Protein AF-A0A7Y5UJG2-F1 (afdb_monomer)

Sequence (61 aa):
MPELLLGALGLMLVVEGLLPFLAPGVWRRAFQAALSLTDGQLRFVGLTSMIVGLLVLMFWH

Mean predicted aligned error: 4.37 Å

Foldseek 3Di:
DVVVVVVVVVVVVCVVVVCCVPPVPVVVVVVVVLVPDDPVVNVVVVVVVVVVVVVCVVVVD

Solvent-accessible surface area (backbone atoms only — not comparable to full-atom values): 3485 Å² total; per-residue (Å²): 116,68,68,58,53,54,50,52,51,51,50,52,52,52,60,64,47,44,49,55,69,77,37,44,74,58,43,52,51,54,51,53,54,56,71,72,45,53,73,69,53,52,50,48,54,51,50,51,52,52,51,53,52,51,49,49,61,61,68,74,102

Secondary structure (DSSP, 8-state):
-HHHHHHHHHHHHHHHHHHHHH-HHHHHHHHHHHHTS-HHHHHHHHHHHHHHHHHHHHH--

Radius of gyration: 14.88 Å; Cα contacts (8 Å, |Δi|>4): 7; chains: 1; bounding box: 33×30×30 Å

Structure (mmCIF, N/CA/C/O backbone):
data_AF-A0A7Y5UJG2-F1
#
_entry.id   AF-A0A7Y5UJG2-F1
#
loop_
_atom_site.group_PDB
_atom_site.id
_atom_site.type_symbol
_atom_site.label_atom_id
_atom_site.label_alt_id
_atom_site.label_comp_id
_atom_site.label_asym_id
_atom_site.label_entity_id
_atom_site.label_seq_id
_atom_site.pdbx_PDB_ins_code
_atom_site.Cartn_x
_atom_site.Cartn_y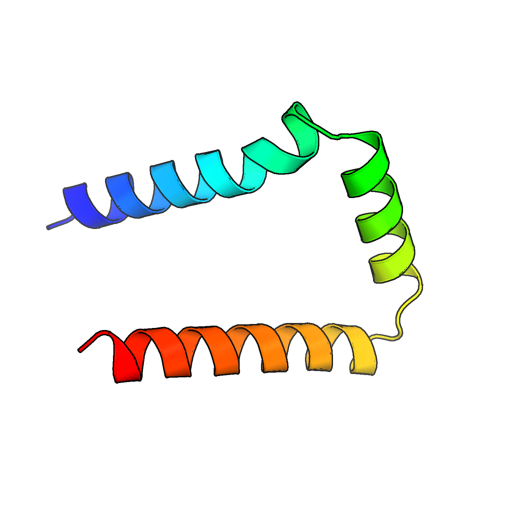
_atom_site.Cartn_z
_atom_site.occupancy
_atom_site.B_iso_or_equiv
_atom_site.auth_seq_id
_atom_site.auth_comp_id
_atom_site.auth_asym_id
_atom_site.auth_atom_id
_atom_site.pdbx_PDB_model_num
ATOM 1 N N . MET A 1 1 ? 22.858 -7.884 -12.393 1.00 63.06 1 MET A N 1
ATOM 2 C CA . MET A 1 1 ? 21.878 -7.178 -13.234 1.00 63.06 1 MET A CA 1
ATOM 3 C C . MET A 1 1 ? 21.151 -6.092 -12.428 1.00 63.06 1 MET A C 1
ATOM 5 O O . MET A 1 1 ? 19.976 -6.257 -12.108 1.00 63.06 1 MET A O 1
ATOM 9 N N . PRO A 1 2 ? 21.845 -5.024 -11.986 1.00 78.06 2 PRO A N 1
ATOM 10 C CA . PRO A 1 2 ? 21.251 -3.938 -11.187 1.00 78.06 2 PRO A CA 1
ATOM 11 C C . PRO A 1 2 ? 20.130 -3.174 -11.917 1.00 78.06 2 PRO A C 1
ATOM 13 O O . PRO A 1 2 ? 19.201 -2.683 -11.280 1.00 78.06 2 PRO A O 1
ATOM 16 N N . GLU A 1 3 ? 20.165 -3.131 -13.246 1.00 86.00 3 GLU A N 1
ATOM 17 C CA . GLU A 1 3 ? 19.123 -2.553 -14.101 1.00 86.00 3 GLU A CA 1
ATOM 18 C C . GLU A 1 3 ? 17.742 -3.206 -13.922 1.00 86.00 3 GLU A C 1
ATOM 20 O O . GLU A 1 3 ? 16.732 -2.505 -13.947 1.00 86.00 3 GLU A O 1
ATOM 25 N N . LEU A 1 4 ? 17.679 -4.518 -13.655 1.00 89.94 4 LEU A N 1
ATOM 26 C CA . LEU A 1 4 ? 16.413 -5.211 -13.384 1.00 89.94 4 LEU A CA 1
ATOM 27 C C . LEU A 1 4 ? 15.818 -4.800 -12.034 1.00 89.94 4 LEU A C 1
ATOM 29 O O . LEU A 1 4 ? 14.605 -4.645 -11.921 1.00 89.94 4 LEU A O 1
ATOM 33 N N . LEU A 1 5 ? 16.666 -4.586 -11.023 1.00 91.44 5 LEU A N 1
ATOM 34 C CA . LEU A 1 5 ? 16.227 -4.133 -9.704 1.00 91.44 5 LEU A CA 1
ATOM 35 C C . LEU A 1 5 ? 15.666 -2.709 -9.776 1.00 91.44 5 LEU A C 1
ATOM 37 O O . LEU A 1 5 ? 14.600 -2.444 -9.227 1.00 91.44 5 LEU A O 1
ATOM 41 N N . LEU A 1 6 ? 16.354 -1.812 -10.489 1.00 94.31 6 LEU A N 1
ATOM 42 C CA . LEU A 1 6 ? 15.881 -0.444 -10.714 1.00 94.31 6 LEU A CA 1
ATOM 43 C C . LEU A 1 6 ? 14.575 -0.421 -11.519 1.00 94.31 6 LEU A C 1
ATOM 45 O O . LEU A 1 6 ? 13.666 0.333 -11.179 1.00 94.31 6 LEU A O 1
ATOM 49 N N . GLY A 1 7 ? 14.447 -1.276 -12.539 1.00 94.44 7 GLY A N 1
ATOM 50 C CA . GLY A 1 7 ? 13.208 -1.430 -13.303 1.00 94.44 7 GLY A CA 1
ATOM 51 C C . GLY A 1 7 ? 12.040 -1.945 -12.455 1.00 94.44 7 GLY A C 1
ATOM 52 O O . GLY A 1 7 ? 10.956 -1.365 -12.489 1.00 94.44 7 GLY A O 1
ATOM 53 N N . ALA A 1 8 ? 12.263 -2.988 -11.649 1.00 92.94 8 ALA A N 1
ATOM 54 C CA . ALA A 1 8 ? 11.252 -3.538 -10.744 1.00 92.94 8 ALA A CA 1
ATOM 55 C C . ALA A 1 8 ? 10.819 -2.519 -9.679 1.00 92.94 8 ALA A C 1
ATOM 57 O O . ALA A 1 8 ? 9.626 -2.383 -9.410 1.00 92.94 8 ALA A O 1
ATOM 58 N N . LEU A 1 9 ? 11.769 -1.760 -9.121 1.00 94.69 9 LEU A N 1
ATOM 59 C CA . LEU A 1 9 ? 11.482 -0.679 -8.180 1.00 94.69 9 LEU A CA 1
ATOM 60 C C . LEU A 1 9 ? 10.659 0.435 -8.842 1.00 94.69 9 LEU A C 1
ATOM 62 O O . LEU A 1 9 ? 9.669 0.885 -8.273 1.00 94.69 9 LEU A O 1
ATOM 66 N N . GLY A 1 10 ? 11.023 0.848 -10.059 1.00 95.62 10 GLY A N 1
ATOM 67 C CA . GLY A 1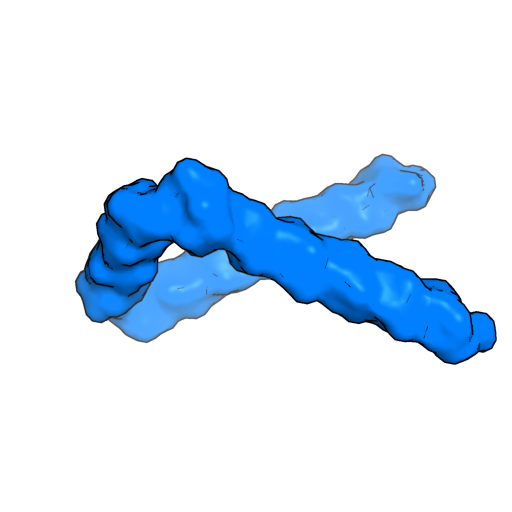 10 ? 10.264 1.841 -10.819 1.00 95.62 10 GLY A CA 1
ATOM 68 C C . GLY A 1 10 ? 8.824 1.397 -11.079 1.00 95.62 10 GLY A C 1
ATOM 69 O O . GLY A 1 10 ? 7.892 2.168 -10.859 1.00 95.62 10 GLY A O 1
ATOM 70 N N . LEU A 1 11 ? 8.623 0.138 -11.480 1.00 95.25 11 LEU A N 1
ATOM 71 C CA . LEU A 1 11 ? 7.286 -0.418 -11.693 1.00 95.25 11 LEU A CA 1
ATOM 72 C C . LEU A 1 11 ? 6.479 -0.485 -10.391 1.00 95.25 11 LEU A C 1
ATOM 74 O O . LEU A 1 11 ? 5.302 -0.131 -10.390 1.00 95.25 11 LEU A O 1
ATOM 78 N N . MET A 1 12 ? 7.107 -0.893 -9.287 1.00 94.12 12 MET A N 1
ATOM 79 C CA . MET A 1 12 ? 6.479 -0.923 -7.965 1.00 94.12 12 MET A CA 1
ATOM 80 C C . MET A 1 12 ? 5.979 0.469 -7.552 1.00 94.12 12 MET A C 1
ATOM 82 O O . MET A 1 12 ? 4.816 0.595 -7.174 1.00 94.12 12 MET A O 1
ATOM 86 N N . LEU A 1 13 ? 6.786 1.519 -7.750 1.00 95.44 13 LEU A N 1
ATOM 87 C CA . LEU A 1 13 ? 6.389 2.907 -7.479 1.0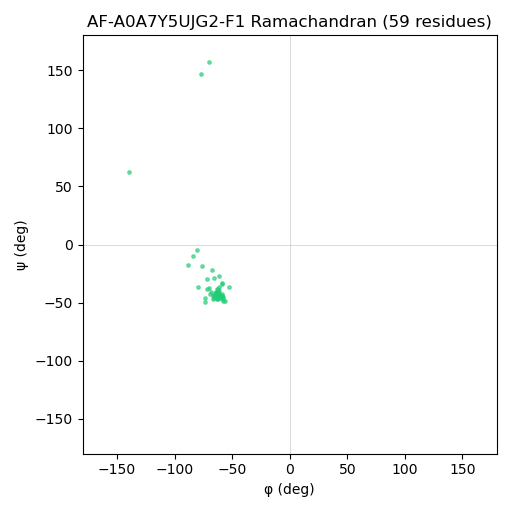0 95.44 13 LEU A CA 1
ATOM 88 C C . LEU A 1 13 ? 5.244 3.389 -8.381 1.00 95.44 13 LEU A C 1
ATOM 90 O O . LEU A 1 13 ? 4.333 4.069 -7.911 1.00 95.44 13 LEU A O 1
ATOM 94 N N . VAL A 1 14 ? 5.261 3.038 -9.672 1.00 96.44 14 VAL A N 1
ATOM 95 C CA . VAL A 1 14 ? 4.169 3.380 -10.602 1.00 96.44 14 VAL A CA 1
ATOM 96 C C . VAL A 1 14 ? 2.862 2.716 -10.172 1.00 96.44 14 VAL A C 1
ATOM 98 O O . VAL A 1 14 ? 1.827 3.381 -10.133 1.00 96.44 14 VAL A O 1
ATOM 101 N N . VAL A 1 15 ? 2.898 1.427 -9.823 1.00 95.00 15 VAL A N 1
ATOM 102 C CA . VAL A 1 15 ? 1.713 0.681 -9.370 1.00 95.00 15 VAL A CA 1
ATOM 103 C C . VAL A 1 15 ? 1.194 1.233 -8.041 1.00 95.00 15 VAL A C 1
ATOM 105 O O . VAL A 1 15 ? -0.011 1.444 -7.904 1.00 95.00 15 VAL A O 1
ATOM 108 N N . GLU A 1 16 ? 2.081 1.533 -7.092 1.00 93.81 16 GLU A N 1
ATOM 109 C CA . GLU A 1 16 ? 1.717 2.128 -5.801 1.00 93.81 16 GLU A CA 1
ATOM 110 C C . GLU A 1 16 ? 1.095 3.526 -5.963 1.00 93.81 16 GLU A C 1
ATOM 112 O O . GLU A 1 16 ? 0.108 3.853 -5.303 1.00 93.81 16 GLU A O 1
ATOM 117 N N . GLY A 1 17 ? 1.606 4.334 -6.897 1.00 94.62 17 GLY A N 1
ATOM 118 C CA . GLY A 1 17 ? 1.088 5.670 -7.2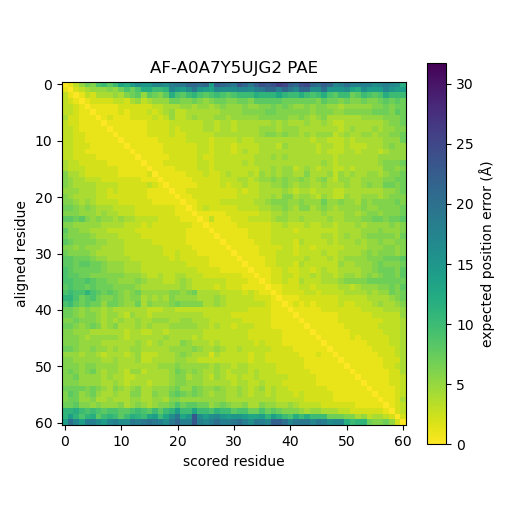02 1.00 94.62 17 GLY A CA 1
ATOM 119 C C . GLY A 1 17 ? -0.210 5.693 -8.018 1.00 94.62 17 GLY A C 1
ATOM 120 O O . GLY A 1 17 ? -0.920 6.701 -8.015 1.00 94.62 17 GLY A O 1
ATOM 121 N N . LEU A 1 18 ? -0.566 4.598 -8.697 1.00 96.38 18 LEU A N 1
ATOM 122 C CA . LEU A 1 18 ? -1.701 4.565 -9.622 1.00 96.38 18 LEU A CA 1
ATOM 123 C C . LEU A 1 18 ? -3.046 4.770 -8.907 1.00 96.38 18 LEU A C 1
ATOM 125 O O . LEU A 1 18 ? -3.881 5.564 -9.343 1.00 96.38 18 LEU A O 1
ATOM 129 N N . LEU A 1 19 ? -3.254 4.074 -7.787 1.00 92.50 19 LEU A N 1
ATOM 130 C CA . LEU A 1 19 ? -4.497 4.124 -7.015 1.00 92.50 19 LEU A CA 1
ATOM 131 C C . LEU A 1 19 ? -4.758 5.495 -6.355 1.00 92.50 19 LEU A C 1
ATOM 133 O O . LEU A 1 19 ? -5.875 6.003 -6.508 1.00 92.50 19 LEU A O 1
ATOM 137 N N . PRO A 1 20 ? -3.791 6.142 -5.666 1.00 94.19 20 PRO A N 1
ATOM 138 C CA . PRO A 1 20 ? -3.996 7.491 -5.138 1.00 94.19 20 PRO A CA 1
ATOM 139 C C . PRO A 1 20 ? -4.162 8.546 -6.240 1.00 94.19 20 PRO A C 1
ATOM 141 O O . PRO A 1 20 ? -4.873 9.524 -6.011 1.00 94.19 20 PRO A O 1
ATOM 144 N N . PHE A 1 21 ? -3.560 8.352 -7.419 1.00 96.12 21 PHE A N 1
ATOM 145 C CA . PHE A 1 21 ? -3.709 9.270 -8.551 1.00 96.12 21 PHE A CA 1
ATOM 146 C C . PHE A 1 21 ? -5.087 9.163 -9.220 1.00 96.12 21 PHE A C 1
ATOM 148 O O . PHE A 1 21 ? -5.757 10.175 -9.410 1.00 96.12 21 PHE A O 1
ATOM 155 N N . LEU A 1 22 ? -5.540 7.945 -9.545 1.00 97.31 22 LEU A N 1
ATOM 156 C CA . LEU A 1 22 ? -6.807 7.723 -10.254 1.00 97.31 22 LEU A CA 1
ATOM 157 C C . LEU A 1 22 ? -8.036 7.807 -9.339 1.00 97.31 22 LEU A C 1
ATOM 159 O O . LEU A 1 22 ? -9.090 8.279 -9.762 1.00 97.31 22 LEU A O 1
ATOM 163 N N . ALA A 1 23 ? -7.931 7.330 -8.096 1.00 96.31 23 ALA A N 1
ATOM 164 C CA . ALA A 1 23 ? -9.066 7.183 -7.185 1.00 96.31 23 ALA A CA 1
ATOM 165 C C . ALA A 1 23 ? -8.721 7.582 -5.732 1.00 96.31 23 ALA A C 1
ATOM 167 O O . ALA A 1 23 ? -8.856 6.771 -4.805 1.00 96.31 23 ALA A O 1
ATOM 168 N N . PRO A 1 24 ? -8.361 8.854 -5.475 1.00 93.88 24 PRO A N 1
ATOM 169 C CA . PRO A 1 24 ? -7.925 9.316 -4.153 1.00 93.88 24 PRO A CA 1
ATOM 170 C C . PRO A 1 24 ? -8.970 9.095 -3.047 1.00 93.88 24 PRO A C 1
ATOM 172 O O . PRO A 1 24 ? -8.617 8.822 -1.902 1.00 93.88 24 PRO A O 1
ATOM 175 N N . GLY A 1 25 ? -10.268 9.177 -3.362 1.00 96.19 25 GLY A N 1
ATOM 176 C CA . GLY A 1 25 ? -11.343 8.935 -2.391 1.00 96.19 25 GLY A CA 1
ATOM 177 C C . GLY A 1 25 ? -11.513 7.462 -1.998 1.00 96.19 25 GLY A C 1
ATOM 178 O O . GLY A 1 25 ? -11.941 7.167 -0.882 1.00 96.19 25 GLY A O 1
ATOM 179 N N . VAL A 1 26 ? -11.187 6.523 -2.891 1.00 94.44 26 VAL A N 1
ATOM 180 C CA . VAL A 1 26 ? -11.153 5.084 -2.569 1.00 94.44 26 VAL A CA 1
ATOM 181 C C . VAL A 1 26 ? -9.925 4.792 -1.718 1.00 94.44 26 VAL A C 1
ATOM 183 O O . VAL A 1 26 ? -10.051 4.172 -0.665 1.00 94.44 26 VAL A O 1
ATOM 186 N N . TRP A 1 27 ? -8.769 5.329 -2.116 1.00 95.12 27 TRP A N 1
ATOM 187 C CA . TRP A 1 27 ? -7.520 5.187 -1.371 1.00 95.12 27 TRP A CA 1
ATOM 188 C C . TRP A 1 27 ? -7.633 5.687 0.071 1.00 95.12 27 TRP A C 1
ATOM 190 O O . TRP A 1 27 ? -7.309 4.958 1.005 1.00 95.12 27 TRP A O 1
ATOM 200 N N . ARG A 1 28 ? -8.186 6.891 0.278 1.00 94.56 28 ARG A N 1
ATOM 201 C CA . ARG A 1 28 ? -8.409 7.452 1.622 1.00 94.56 28 ARG A CA 1
ATOM 202 C C . ARG A 1 28 ? -9.298 6.563 2.490 1.00 94.56 28 ARG A C 1
ATOM 204 O O . ARG A 1 28 ? -8.989 6.373 3.661 1.00 94.56 28 ARG A O 1
ATOM 211 N N . ARG A 1 29 ? -10.378 6.008 1.930 1.00 95.56 29 ARG A N 1
ATOM 212 C CA . ARG A 1 29 ? -11.277 5.097 2.658 1.00 95.56 29 ARG A CA 1
ATOM 213 C C . ARG A 1 29 ? -10.582 3.791 3.036 1.00 95.56 29 ARG A C 1
ATOM 215 O O . ARG A 1 29 ? -10.722 3.353 4.171 1.00 95.56 29 ARG A O 1
ATOM 222 N N . ALA A 1 30 ? -9.806 3.206 2.124 1.00 91.69 30 ALA A N 1
ATOM 223 C CA . ALA A 1 30 ? -9.013 2.011 2.409 1.00 91.69 30 ALA A CA 1
ATOM 224 C C . ALA A 1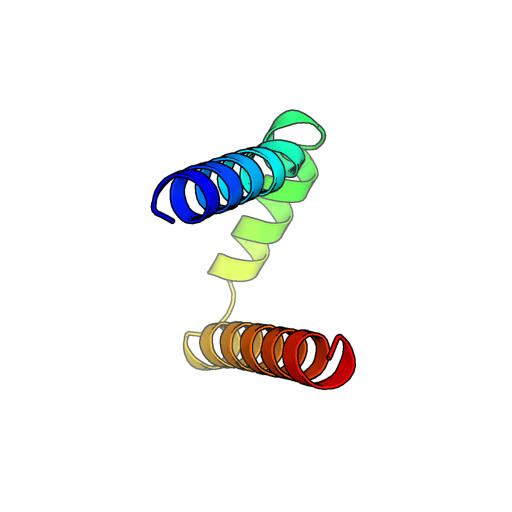 30 ? -7.984 2.267 3.523 1.00 91.69 30 ALA A C 1
ATOM 226 O O . ALA A 1 30 ? -7.869 1.466 4.446 1.00 91.69 30 ALA A O 1
ATOM 227 N N . PHE A 1 31 ? -7.304 3.417 3.490 1.00 92.38 31 PHE A N 1
ATOM 228 C CA . PHE A 1 31 ? -6.371 3.825 4.543 1.00 92.38 31 PHE A CA 1
ATOM 229 C C . PHE A 1 31 ? -7.059 4.009 5.898 1.00 92.38 31 PHE A C 1
ATOM 231 O O . PHE A 1 31 ? -6.574 3.512 6.908 1.00 92.38 31 PHE A O 1
ATOM 238 N N . GLN A 1 32 ? -8.209 4.685 5.935 1.00 95.38 32 GLN A N 1
ATOM 239 C CA . GLN A 1 32 ? -8.985 4.854 7.168 1.00 95.38 32 GLN A CA 1
ATOM 240 C C . GLN A 1 32 ? -9.462 3.513 7.732 1.00 95.38 32 GLN A C 1
ATOM 242 O O . GLN A 1 32 ? -9.375 3.295 8.937 1.00 95.38 32 GLN A O 1
ATOM 247 N N . ALA A 1 33 ? -9.906 2.597 6.868 1.00 92.31 33 ALA A N 1
ATOM 248 C CA . ALA A 1 33 ? -10.249 1.242 7.277 1.00 92.31 33 ALA A CA 1
ATOM 249 C C . ALA A 1 33 ? -9.026 0.518 7.860 1.00 92.31 33 ALA A C 1
ATOM 251 O O . ALA A 1 33 ? -9.133 -0.068 8.933 1.00 92.31 33 ALA A O 1
ATOM 252 N N . ALA A 1 34 ? -7.855 0.625 7.225 1.00 92.69 34 ALA A N 1
ATOM 253 C CA . ALA A 1 34 ? -6.619 0.026 7.726 1.00 92.69 34 ALA A CA 1
ATOM 254 C C . ALA A 1 34 ? -6.209 0.574 9.103 1.00 92.69 34 ALA A C 1
ATOM 256 O O . ALA A 1 34 ? -5.821 -0.202 9.969 1.00 92.69 34 ALA A O 1
ATOM 257 N N . LEU A 1 35 ? -6.360 1.882 9.334 1.00 93.25 35 LEU A N 1
ATOM 258 C CA . LEU A 1 35 ? -6.090 2.524 10.628 1.00 93.25 35 LEU A CA 1
ATOM 259 C C . LEU A 1 35 ? -7.077 2.116 11.733 1.00 93.25 35 LEU A C 1
ATOM 261 O O . LEU A 1 35 ? -6.762 2.252 12.910 1.00 93.25 35 LEU A O 1
ATOM 265 N N . SER A 1 36 ? -8.268 1.636 11.368 1.00 94.50 36 SER A N 1
ATOM 266 C CA . SER A 1 36 ? -9.259 1.126 12.325 1.00 94.50 36 SER A CA 1
ATOM 267 C C . SER A 1 36 ? -9.037 -0.338 12.724 1.00 94.50 36 SER A C 1
ATOM 269 O O . SER A 1 36 ? -9.692 -0.826 13.645 1.00 94.50 36 SER A O 1
ATOM 271 N N . LEU A 1 37 ? -8.129 -1.046 12.041 1.00 93.81 37 LEU A N 1
ATOM 272 C CA . LEU A 1 37 ? -7.773 -2.423 12.371 1.00 93.81 37 LEU A CA 1
ATOM 273 C C . LEU A 1 37 ? -6.840 -2.460 13.582 1.00 93.81 37 LEU A C 1
ATOM 275 O O . LEU A 1 37 ? -5.980 -1.603 13.762 1.00 93.81 37 LEU A O 1
ATOM 279 N N . THR A 1 38 ? -6.969 -3.511 14.385 1.00 94.62 38 THR A N 1
ATOM 280 C CA . THR A 1 38 ? -5.988 -3.808 15.438 1.00 94.62 38 THR A CA 1
ATOM 281 C C . THR A 1 38 ? -4.662 -4.278 14.832 1.00 94.62 38 THR A C 1
ATOM 283 O O . THR A 1 38 ? -4.640 -4.849 13.738 1.00 94.62 38 THR A O 1
ATOM 286 N N . ASP A 1 39 ? -3.557 -4.138 15.570 1.00 93.31 39 ASP A N 1
ATOM 287 C CA . ASP A 1 39 ? -2.227 -4.583 15.120 1.00 93.31 39 ASP A CA 1
ATOM 288 C C . ASP A 1 39 ? -2.210 -6.054 14.672 1.00 93.31 39 ASP A C 1
ATOM 290 O O . ASP A 1 39 ? -1.553 -6.413 13.693 1.00 93.31 39 ASP A O 1
ATOM 294 N N . GLY A 1 40 ? -2.968 -6.920 15.353 1.00 94.50 40 GLY A N 1
ATOM 295 C CA . GLY A 1 40 ? -3.106 -8.329 14.979 1.00 94.50 40 GLY A CA 1
ATOM 296 C C . GLY A 1 40 ? -3.774 -8.520 13.614 1.00 94.50 40 GLY A C 1
ATOM 297 O O . GLY A 1 40 ? -3.302 -9.312 12.798 1.00 94.50 40 GLY A O 1
ATOM 298 N N . GLN A 1 41 ? -4.836 -7.762 13.335 1.00 94.75 41 GLN A N 1
ATOM 299 C CA . GLN A 1 41 ? -5.551 -7.816 12.058 1.00 94.75 41 GLN A CA 1
ATOM 300 C C . GLN A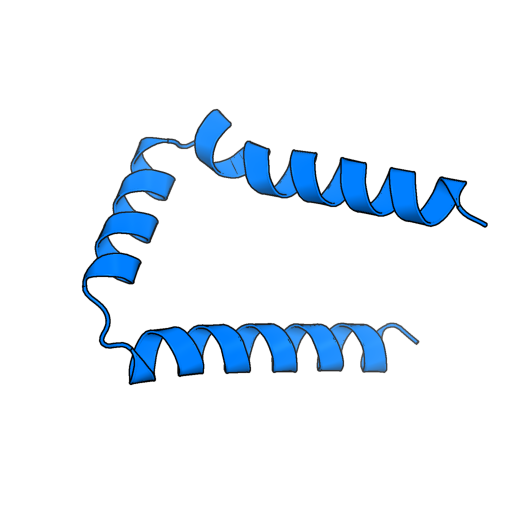 1 41 ? -4.704 -7.253 10.917 1.00 94.75 41 GLN A C 1
ATOM 302 O O . GLN A 1 41 ? -4.628 -7.874 9.858 1.00 94.75 41 GLN A O 1
ATOM 307 N N . LEU A 1 42 ? -4.011 -6.132 11.137 1.00 94.06 42 LEU A N 1
ATOM 308 C CA . LEU A 1 42 ? -3.123 -5.547 10.132 1.00 94.06 42 LEU A CA 1
ATOM 309 C C . LEU A 1 42 ? -1.979 -6.509 9.773 1.00 94.06 42 LEU A C 1
ATOM 311 O O . LEU A 1 42 ? -1.690 -6.726 8.595 1.00 94.06 42 LEU A O 1
ATOM 315 N N . ARG A 1 43 ? -1.382 -7.164 10.778 1.00 94.50 43 ARG A N 1
ATOM 316 C CA . ARG A 1 43 ? -0.364 -8.208 10.568 1.00 94.50 43 ARG A CA 1
ATOM 317 C C . ARG A 1 43 ? -0.911 -9.408 9.806 1.00 94.50 43 ARG A C 1
ATOM 319 O O . ARG A 1 43 ? -0.199 -9.948 8.966 1.00 94.50 43 ARG A O 1
ATOM 326 N N . PHE A 1 44 ? -2.151 -9.820 10.064 1.00 96.12 44 PHE A N 1
ATOM 327 C CA . PHE A 1 44 ? -2.775 -10.932 9.345 1.00 96.12 44 PHE A CA 1
ATOM 328 C C . PHE A 1 44 ? -3.050 -10.598 7.873 1.00 96.12 44 PHE A C 1
ATOM 330 O O . PHE A 1 44 ? -2.784 -11.422 6.997 1.00 96.12 44 PHE A O 1
ATOM 337 N N . VAL A 1 45 ? -3.511 -9.378 7.581 1.00 94.94 45 VAL A N 1
ATOM 338 C CA . VAL A 1 45 ? -3.660 -8.885 6.200 1.00 94.94 45 VAL A CA 1
ATOM 339 C C . VAL A 1 45 ? -2.305 -8.891 5.489 1.00 94.94 45 VAL A C 1
ATOM 341 O O . VAL A 1 45 ? -2.193 -9.420 4.382 1.00 94.94 45 VAL A O 1
ATOM 344 N N . GLY A 1 46 ? -1.258 -8.389 6.150 1.00 94.06 46 GLY A N 1
ATOM 345 C CA . GLY A 1 46 ? 0.111 -8.430 5.631 1.00 94.06 46 GLY A CA 1
ATOM 346 C C . GLY A 1 46 ? 0.616 -9.856 5.388 1.00 94.06 46 GLY A C 1
ATOM 347 O O . GLY A 1 46 ? 1.156 -10.142 4.324 1.00 94.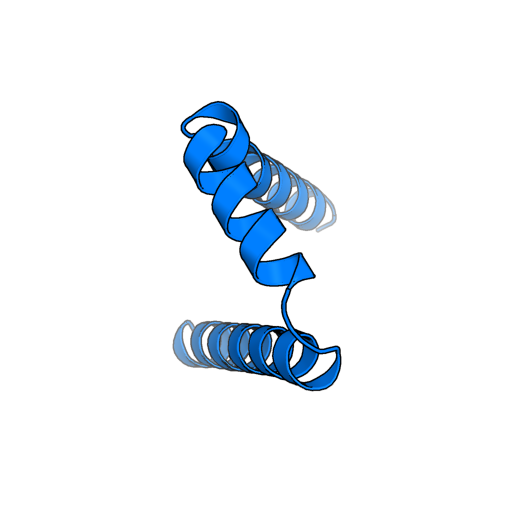06 46 GLY A O 1
ATOM 348 N N . LEU A 1 47 ? 0.390 -10.775 6.331 1.00 96.94 47 LEU A N 1
ATOM 349 C CA . LEU A 1 47 ? 0.766 -12.185 6.195 1.00 96.94 47 LEU A CA 1
ATOM 350 C C . LEU A 1 47 ? 0.053 -12.849 5.017 1.00 96.94 47 LEU A C 1
ATOM 352 O O . LEU A 1 47 ? 0.690 -13.538 4.226 1.00 96.94 47 LEU A O 1
ATOM 356 N N . THR A 1 48 ? -1.249 -12.608 4.875 1.00 96.44 48 THR A N 1
ATOM 357 C CA . THR A 1 48 ? -2.044 -13.149 3.767 1.00 96.44 48 THR A CA 1
ATOM 358 C C . THR A 1 48 ? -1.523 -12.630 2.428 1.00 96.44 48 THR A C 1
ATOM 360 O O . THR A 1 48 ? -1.318 -13.420 1.511 1.00 96.44 48 THR A O 1
ATOM 363 N N . SER A 1 49 ? -1.223 -11.329 2.332 1.00 94.44 49 SER A N 1
ATOM 364 C CA . SER A 1 49 ? -0.599 -10.719 1.148 1.00 94.44 49 SER A CA 1
ATOM 365 C C . SER A 1 49 ? 0.747 -11.369 0.802 1.00 94.44 49 SER A C 1
ATOM 367 O O . SER A 1 49 ? 0.964 -11.768 -0.342 1.00 94.44 49 SER A O 1
ATOM 369 N N . MET A 1 50 ? 1.622 -11.562 1.795 1.00 95.81 50 MET A N 1
ATOM 370 C CA . MET A 1 50 ? 2.917 -12.223 1.598 1.00 95.81 50 MET A CA 1
ATOM 371 C C . MET A 1 50 ? 2.765 -13.676 1.135 1.00 95.81 50 MET A C 1
ATOM 373 O O . MET A 1 50 ? 3.464 -14.089 0.215 1.00 95.81 50 MET A O 1
ATOM 377 N N . ILE A 1 51 ? 1.846 -14.444 1.731 1.00 97.50 51 ILE A N 1
ATOM 378 C CA . ILE A 1 51 ? 1.582 -15.835 1.332 1.00 97.50 51 ILE A CA 1
ATOM 379 C C . ILE A 1 51 ? 1.073 -15.886 -0.107 1.00 97.50 51 ILE A C 1
ATOM 381 O O . ILE A 1 51 ? 1.585 -16.671 -0.896 1.00 97.50 51 ILE A O 1
ATOM 385 N N . VAL A 1 52 ? 0.110 -15.038 -0.475 1.00 96.69 52 VAL A N 1
ATOM 386 C CA . VAL A 1 52 ? -0.392 -14.968 -1.856 1.00 96.69 52 VAL A CA 1
ATOM 387 C C . VAL A 1 52 ? 0.740 -14.620 -2.821 1.00 96.69 52 VAL A C 1
ATOM 389 O O . VAL A 1 52 ? 0.887 -15.292 -3.838 1.00 96.69 52 VAL A O 1
ATOM 392 N N . GLY A 1 53 ? 1.581 -13.636 -2.491 1.00 92.62 53 GLY A N 1
ATOM 393 C CA . GLY A 1 53 ? 2.753 -13.284 -3.296 1.00 92.62 53 GLY A CA 1
ATOM 394 C C . GLY A 1 53 ? 3.727 -14.452 -3.466 1.00 92.62 53 GLY A C 1
ATOM 395 O O . GLY A 1 53 ? 4.156 -14.732 -4.581 1.00 92.62 53 GLY A O 1
ATOM 396 N N . LEU A 1 54 ? 4.023 -15.184 -2.390 1.00 95.44 54 LEU A N 1
ATOM 397 C CA . LEU A 1 54 ? 4.868 -16.381 -2.436 1.00 95.44 54 LEU A CA 1
ATOM 398 C C . LEU A 1 54 ? 4.260 -17.488 -3.299 1.00 95.44 54 LEU A C 1
ATOM 400 O O . LEU A 1 54 ? 4.981 -18.097 -4.082 1.00 95.44 54 LEU A O 1
ATOM 404 N N . LEU A 1 55 ? 2.951 -17.731 -3.189 1.00 96.25 55 LEU A N 1
ATOM 405 C CA . LEU A 1 55 ? 2.260 -18.711 -4.027 1.00 96.25 55 LEU A CA 1
ATOM 406 C C . LEU A 1 55 ? 2.327 -18.308 -5.500 1.00 96.25 55 LEU A C 1
ATOM 408 O O . LEU A 1 55 ? 2.661 -19.142 -6.332 1.00 96.25 55 LEU A O 1
ATOM 412 N N . VAL A 1 56 ? 2.073 -17.038 -5.826 1.00 94.62 56 VAL A N 1
ATOM 413 C CA . VAL A 1 56 ? 2.213 -16.534 -7.200 1.00 94.62 56 VAL A CA 1
ATOM 414 C C . VAL A 1 56 ? 3.635 -16.761 -7.704 1.00 94.62 56 VAL A C 1
ATOM 416 O O . VAL A 1 56 ? 3.795 -17.328 -8.773 1.00 94.62 56 VAL A O 1
ATOM 419 N N . LEU A 1 57 ? 4.664 -16.401 -6.934 1.00 91.69 57 LEU A N 1
ATOM 420 C CA . LEU A 1 57 ? 6.060 -16.629 -7.327 1.00 91.69 57 LEU A CA 1
ATOM 421 C C . LEU A 1 57 ? 6.394 -18.116 -7.503 1.00 91.69 57 LEU A C 1
ATOM 423 O O . LEU A 1 57 ? 7.157 -18.463 -8.398 1.00 91.69 57 LEU A O 1
ATOM 427 N N . MET A 1 58 ? 5.821 -18.987 -6.672 1.00 93.50 58 MET A N 1
ATOM 428 C CA . MET A 1 58 ? 6.028 -20.432 -6.744 1.00 93.50 58 MET A CA 1
ATOM 429 C C . MET A 1 58 ? 5.331 -21.067 -7.956 1.00 93.50 58 MET A C 1
ATOM 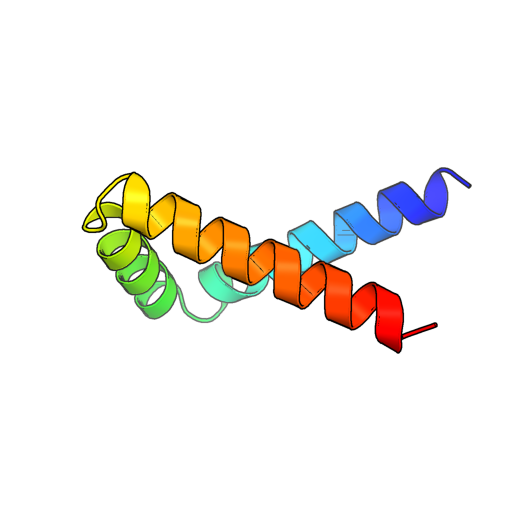431 O O . MET A 1 58 ? 5.891 -21.978 -8.553 1.00 93.50 58 MET A O 1
ATOM 435 N N . PHE A 1 59 ? 4.129 -20.606 -8.316 1.00 93.75 59 PHE A N 1
ATOM 436 C CA . PHE A 1 59 ? 3.351 -21.131 -9.449 1.00 93.75 59 PHE A CA 1
ATOM 437 C C . PHE A 1 59 ? 3.656 -20.449 -10.787 1.00 93.75 59 PHE A C 1
ATOM 439 O O . PHE A 1 59 ? 3.287 -20.977 -11.830 1.00 93.75 59 PHE A O 1
ATOM 446 N N . TRP A 1 60 ? 4.281 -19.270 -10.773 1.00 84.56 60 TRP A N 1
ATOM 447 C CA . TRP A 1 60 ? 4.732 -18.570 -11.981 1.00 84.56 60 TRP A CA 1
ATOM 448 C C . TRP A 1 60 ? 6.066 -19.129 -12.513 1.00 84.56 60 TRP A C 1
ATOM 450 O O . TRP A 1 60 ? 6.534 -18.696 -13.566 1.00 84.56 60 TRP A O 1
ATOM 460 N N . HIS A 1 61 ? 6.679 -20.075 -11.790 1.00 55.62 61 HIS A N 1
ATOM 461 C CA . HIS A 1 61 ? 7.826 -20.849 -12.257 1.00 55.62 61 HIS A CA 1
ATOM 462 C C . HIS A 1 61 ? 7.406 -22.001 -13.173 1.00 55.62 61 HIS A C 1
ATOM 464 O O . HI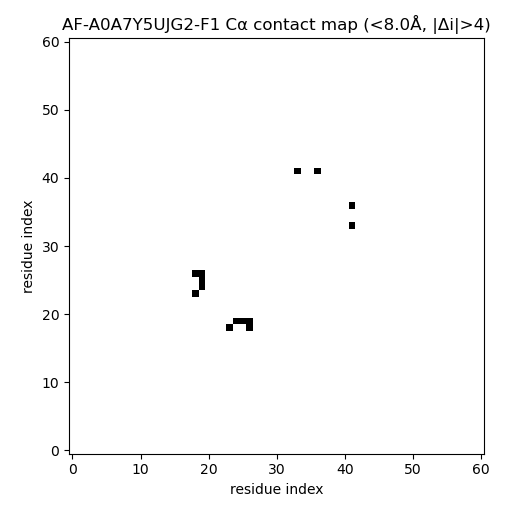S A 1 61 ? 6.497 -22.768 -12.782 1.00 55.62 61 HIS A O 1
#

pLDDT: mean 92.79, std 6.9, range [55.62, 97.5]